Protein AF-A0A2R7T768-F1 (afdb_monomer_lite)

pLDDT: mean 85.27, std 10.45, range [43.19, 95.75]

Structure (mmCIF, N/CA/C/O backbone):
data_AF-A0A2R7T768-F1
#
_entry.id   AF-A0A2R7T768-F1
#
loop_
_atom_site.group_PDB
_atom_site.id
_atom_site.type_symbol
_atom_site.label_atom_id
_atom_site.label_alt_id
_atom_site.label_comp_id
_atom_site.label_asym_id
_atom_site.label_entity_id
_atom_site.label_seq_id
_atom_site.pdbx_PDB_ins_code
_atom_site.Cartn_x
_atom_site.Cartn_y
_atom_site.Cartn_z
_atom_site.occupancy
_atom_site.B_iso_or_equiv
_atom_site.auth_seq_id
_atom_site.auth_comp_id
_atom_site.auth_asym_id
_atom_site.auth_atom_id
_atom_site.pdbx_PDB_model_num
ATOM 1 N N . MET A 1 1 ? 9.167 -17.714 18.376 1.00 43.19 1 MET A N 1
ATOM 2 C CA . MET A 1 1 ? 8.816 -16.328 18.007 1.00 43.19 1 MET A CA 1
ATOM 3 C C . MET A 1 1 ? 7.782 -16.432 16.907 1.00 43.19 1 MET A C 1
ATOM 5 O O . MET A 1 1 ? 8.101 -17.035 15.896 1.00 43.19 1 MET A O 1
ATOM 9 N N . HIS A 1 2 ? 6.547 -15.983 17.130 1.00 48.22 2 HIS A N 1
ATOM 10 C CA . HIS A 1 2 ? 5.582 -15.875 16.032 1.00 48.22 2 HIS A CA 1
ATOM 11 C C . HIS A 1 2 ? 6.031 -14.698 15.160 1.00 48.22 2 HIS A C 1
ATOM 13 O O . HIS A 1 2 ? 6.219 -13.604 15.690 1.00 48.22 2 HIS A O 1
ATOM 19 N N . GLU A 1 3 ? 6.283 -14.926 13.873 1.00 55.84 3 GLU A N 1
ATOM 20 C CA . GLU A 1 3 ? 6.590 -13.849 12.929 1.00 55.84 3 GLU A CA 1
ATOM 21 C C . GLU A 1 3 ? 5.426 -12.850 12.887 1.00 55.84 3 GLU A C 1
ATOM 23 O O . GLU A 1 3 ? 4.266 -13.231 12.745 1.00 55.84 3 GLU A O 1
ATOM 28 N N . ASN A 1 4 ? 5.730 -11.555 13.014 1.00 68.69 4 ASN A N 1
ATOM 29 C CA . ASN A 1 4 ? 4.759 -10.462 12.870 1.00 68.69 4 ASN A CA 1
ATOM 30 C C . ASN A 1 4 ? 4.522 -10.123 11.388 1.00 68.69 4 ASN A C 1
ATOM 32 O O . ASN A 1 4 ? 4.414 -8.944 11.054 1.00 68.69 4 ASN A O 1
ATOM 36 N N . ILE A 1 5 ? 4.516 -11.130 10.514 1.00 73.75 5 ILE A N 1
ATOM 37 C CA . ILE A 1 5 ? 4.313 -10.971 9.075 1.00 73.75 5 ILE A CA 1
ATOM 38 C C . ILE A 1 5 ? 2.846 -11.265 8.784 1.00 73.75 5 ILE A C 1
ATOM 40 O O . ILE A 1 5 ? 2.359 -12.355 9.080 1.00 73.75 5 ILE A O 1
ATOM 44 N N . VAL A 1 6 ? 2.132 -10.284 8.238 1.00 80.44 6 VAL A N 1
ATOM 45 C CA . VAL A 1 6 ? 0.695 -10.393 7.956 1.00 80.44 6 VAL A CA 1
ATOM 46 C C . VAL A 1 6 ? 0.440 -10.079 6.481 1.00 80.44 6 VAL A C 1
ATOM 48 O O . VAL A 1 6 ? 0.955 -9.080 5.979 1.00 80.44 6 VAL A O 1
ATOM 51 N N . PRO A 1 7 ? -0.336 -10.896 5.749 1.00 79.81 7 PRO A N 1
ATOM 52 C CA . PRO A 1 7 ? -0.721 -10.551 4.387 1.00 79.81 7 PRO A CA 1
ATOM 53 C C . PRO A 1 7 ? -1.638 -9.320 4.386 1.00 79.81 7 PRO A C 1
ATOM 55 O O . PRO A 1 7 ? -2.588 -9.240 5.168 1.00 79.81 7 PRO A O 1
ATOM 58 N N . CYS A 1 8 ? -1.378 -8.379 3.480 1.00 84.25 8 CYS A N 1
ATOM 59 C CA . CYS A 1 8 ? -2.277 -7.262 3.204 1.00 84.25 8 CYS A CA 1
ATOM 60 C C . CYS A 1 8 ? -3.179 -7.574 2.009 1.00 84.25 8 CYS A C 1
ATOM 62 O O . CYS A 1 8 ? -2.793 -8.300 1.097 1.00 84.25 8 CYS A O 1
ATOM 64 N N . ALA A 1 9 ? -4.379 -6.995 2.015 1.00 89.12 9 ALA A N 1
ATOM 65 C CA . ALA A 1 9 ? -5.211 -6.908 0.823 1.00 89.12 9 ALA A CA 1
ATOM 66 C C . ALA A 1 9 ? -4.890 -5.597 0.096 1.00 89.12 9 ALA A C 1
ATOM 68 O O . ALA A 1 9 ? -4.844 -4.540 0.732 1.00 89.12 9 ALA A O 1
ATOM 69 N N . TYR A 1 10 ? -4.669 -5.673 -1.214 1.00 91.12 10 TYR A N 1
ATOM 70 C CA . TYR A 1 10 ? -4.378 -4.521 -2.060 1.00 91.12 10 TYR A CA 1
ATOM 71 C C . TYR A 1 10 ? -5.540 -4.276 -3.014 1.00 91.12 10 TYR A C 1
ATOM 73 O O . TYR A 1 10 ? -6.195 -5.209 -3.476 1.00 91.12 10 TYR A O 1
ATOM 81 N N . PHE A 1 11 ? -5.791 -3.002 -3.300 1.00 91.75 11 PHE A N 1
ATOM 82 C CA . PHE A 1 11 ? -6.842 -2.571 -4.210 1.00 91.75 11 PHE A CA 1
ATOM 83 C C . PHE A 1 11 ? -6.291 -1.475 -5.128 1.00 91.75 11 PHE A C 1
ATOM 85 O O . PHE A 1 11 ? -5.513 -0.634 -4.670 1.00 91.75 11 PHE A O 1
ATOM 92 N N . ASN A 1 12 ? -6.672 -1.466 -6.410 1.00 90.69 12 ASN A N 1
ATOM 93 C CA . ASN A 1 12 ? -6.325 -0.352 -7.306 1.00 90.69 12 ASN A CA 1
ATOM 94 C C . ASN A 1 12 ? -7.123 0.920 -6.988 1.00 90.69 12 ASN A C 1
ATOM 96 O O . ASN A 1 12 ? -7.994 0.955 -6.120 1.00 90.69 12 ASN A O 1
ATOM 100 N N . SER A 1 13 ? -6.863 1.972 -7.766 1.00 87.69 13 SER A N 1
ATOM 101 C CA . SER A 1 13 ? -7.617 3.229 -7.752 1.00 87.69 13 SER A CA 1
ATOM 102 C C . SER A 1 13 ? -9.115 3.081 -8.058 1.00 87.69 13 SER A C 1
ATOM 104 O O . S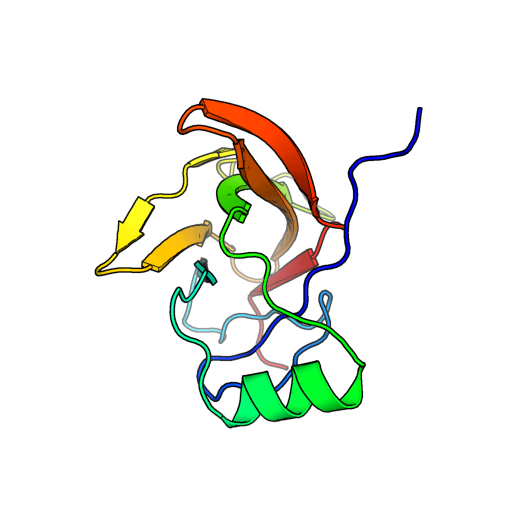ER A 1 13 ? -9.867 4.014 -7.797 1.00 87.69 13 SER A O 1
ATOM 106 N N . LEU A 1 14 ? -9.556 1.934 -8.586 1.00 90.00 14 LEU A N 1
ATOM 107 C CA . LEU A 1 14 ? -10.963 1.592 -8.819 1.00 90.00 14 LEU A CA 1
ATOM 108 C C . LEU A 1 14 ? -11.540 0.682 -7.718 1.00 90.00 14 LEU A C 1
ATOM 110 O O . LEU A 1 14 ? -12.646 0.171 -7.872 1.00 90.00 14 LEU A O 1
ATOM 114 N N . TYR A 1 15 ? -10.802 0.468 -6.623 1.00 91.06 15 TYR A N 1
ATOM 115 C CA . TYR A 1 15 ? -11.164 -0.400 -5.498 1.00 91.06 15 TYR A CA 1
ATOM 116 C C . TYR A 1 15 ? -11.374 -1.877 -5.857 1.00 91.06 15 TYR A C 1
ATOM 118 O O . TYR A 1 15 ? -12.008 -2.624 -5.114 1.00 91.06 15 TYR A O 1
ATOM 126 N N . GLN A 1 16 ? -10.811 -2.322 -6.978 1.00 91.12 16 GLN A N 1
ATOM 127 C CA . GLN A 1 16 ? -10.780 -3.732 -7.345 1.00 91.12 16 GLN A CA 1
ATOM 128 C C . GLN A 1 16 ? -9.586 -4.397 -6.672 1.00 91.12 16 GLN A C 1
ATOM 130 O O . GLN A 1 16 ? -8.499 -3.819 -6.634 1.00 91.12 16 GLN A O 1
ATOM 135 N N . TYR A 1 17 ? -9.800 -5.602 -6.151 1.00 90.75 17 TYR A N 1
ATOM 136 C CA . TYR A 1 17 ? -8.753 -6.403 -5.527 1.00 90.75 17 TYR A CA 1
ATOM 137 C C . TYR A 1 17 ? -7.610 -6.700 -6.511 1.00 90.75 17 TYR A C 1
ATOM 139 O O . TYR A 1 17 ? -7.861 -6.992 -7.681 1.00 90.75 17 TYR A O 1
ATOM 147 N N . ILE A 1 18 ? -6.371 -6.632 -6.021 1.00 91.00 18 ILE A N 1
ATOM 148 C CA . ILE A 1 18 ? -5.149 -6.985 -6.751 1.00 91.00 18 ILE A CA 1
ATOM 149 C C . ILE A 1 18 ? -4.281 -7.877 -5.861 1.00 91.00 18 ILE A C 1
ATOM 151 O O . ILE A 1 18 ? -4.138 -7.628 -4.661 1.00 91.00 18 ILE A O 1
ATOM 155 N N . GLU A 1 19 ? -3.686 -8.903 -6.464 1.00 89.19 19 GLU A N 1
ATOM 156 C CA . GLU A 1 19 ? -2.699 -9.766 -5.818 1.00 89.19 19 GLU A CA 1
ATOM 157 C C . GLU A 1 19 ? -1.404 -9.001 -5.501 1.00 89.19 19 GLU A C 1
ATOM 159 O O . GLU A 1 19 ? -0.994 -8.093 -6.221 1.00 89.19 19 GLU A O 1
ATOM 164 N N . ALA A 1 20 ? -0.713 -9.378 -4.426 1.00 87.50 20 ALA A N 1
ATOM 165 C CA . ALA A 1 20 ? 0.483 -8.658 -3.969 1.00 87.50 20 ALA A CA 1
ATOM 166 C C . ALA A 1 20 ? 1.628 -8.613 -5.008 1.00 87.50 20 ALA A C 1
ATOM 168 O O . ALA A 1 20 ? 2.434 -7.683 -4.979 1.00 87.50 20 ALA A O 1
ATOM 169 N N . ASP A 1 21 ? 1.674 -9.587 -5.922 1.00 85.31 21 ASP A N 1
ATOM 170 C CA . ASP A 1 21 ? 2.695 -9.711 -6.972 1.00 85.31 21 ASP A CA 1
ATOM 171 C C . ASP A 1 21 ? 2.318 -8.996 -8.285 1.00 85.31 21 ASP A C 1
ATOM 173 O O . ASP A 1 21 ? 3.160 -8.851 -9.178 1.00 85.31 21 ASP A O 1
ATOM 177 N N . ASP A 1 22 ? 1.070 -8.522 -8.387 1.00 87.81 22 ASP A N 1
ATOM 178 C CA . ASP A 1 22 ? 0.501 -7.873 -9.576 1.00 87.81 22 ASP A CA 1
ATOM 179 C C . ASP A 1 22 ? 0.444 -6.338 -9.441 1.00 87.81 22 ASP A C 1
ATOM 181 O O . ASP A 1 22 ? -0.172 -5.638 -10.249 1.00 87.81 22 ASP A O 1
ATOM 185 N N . ILE A 1 23 ? 1.102 -5.777 -8.422 1.00 89.06 23 ILE A N 1
ATOM 186 C CA . ILE A 1 23 ? 1.136 -4.332 -8.190 1.00 89.06 23 ILE A CA 1
ATOM 187 C C . ILE A 1 23 ? 2.124 -3.679 -9.169 1.00 89.06 23 ILE A C 1
ATOM 189 O O . ILE A 1 23 ? 3.343 -3.705 -8.986 1.00 89.06 23 ILE A O 1
ATOM 193 N N . ALA A 1 24 ? 1.599 -3.040 -10.211 1.00 83.12 24 ALA A N 1
ATOM 194 C CA . ALA A 1 24 ? 2.398 -2.408 -11.259 1.00 83.12 24 ALA A CA 1
ATOM 195 C C . ALA A 1 24 ? 2.036 -0.932 -11.473 1.00 83.12 24 ALA A C 1
ATOM 197 O O . ALA A 1 24 ? 0.889 -0.518 -11.289 1.00 83.12 24 ALA A O 1
ATOM 198 N N . THR A 1 25 ? 3.026 -0.133 -11.877 1.00 73.88 25 THR A N 1
ATOM 199 C CA . THR A 1 25 ? 2.786 1.190 -12.473 1.00 73.88 25 THR A CA 1
ATOM 200 C C . THR A 1 25 ? 2.464 1.055 -13.955 1.00 73.88 25 THR A C 1
ATOM 202 O O . THR A 1 25 ? 2.872 0.089 -14.595 1.00 73.88 25 THR A O 1
ATOM 205 N N . ASP A 1 26 ? 1.832 2.073 -14.543 1.00 67.88 26 ASP A N 1
ATOM 206 C CA . ASP A 1 26 ? 1.918 2.245 -15.994 1.00 67.88 26 ASP A CA 1
ATOM 207 C C . ASP A 1 26 ? 3.358 2.601 -16.428 1.00 67.88 26 ASP A C 1
ATOM 209 O O . ASP A 1 26 ? 4.194 2.995 -15.608 1.00 67.88 26 ASP A O 1
ATOM 213 N N . VAL A 1 27 ? 3.642 2.468 -17.728 1.00 64.50 27 VAL A N 1
ATOM 214 C CA . VAL A 1 27 ? 4.968 2.735 -18.329 1.00 64.50 27 VAL A CA 1
ATOM 215 C C . VAL A 1 27 ? 5.417 4.198 -18.235 1.00 64.50 27 VAL A C 1
ATOM 217 O O . VAL A 1 27 ? 6.583 4.498 -18.481 1.00 64.50 27 VAL A O 1
ATOM 220 N N . ASN A 1 28 ? 4.502 5.117 -17.917 1.00 71.00 28 ASN A N 1
ATOM 221 C CA . ASN A 1 28 ? 4.767 6.553 -17.833 1.00 71.00 28 ASN A CA 1
ATOM 222 C C . ASN A 1 28 ? 4.952 7.031 -16.385 1.00 71.00 28 ASN A C 1
ATOM 224 O O . ASN A 1 28 ? 5.364 8.170 -16.161 1.00 71.00 28 ASN A O 1
ATOM 228 N N . SER A 1 29 ? 4.669 6.178 -15.403 1.00 78.88 29 SER A N 1
ATOM 229 C CA . SER A 1 29 ? 4.893 6.438 -13.991 1.00 78.88 29 SER A CA 1
ATOM 230 C C . SER A 1 29 ? 6.220 5.835 -13.535 1.00 78.88 29 SER A C 1
ATOM 232 O O . SER A 1 29 ? 6.682 4.804 -14.014 1.00 78.88 29 SER A O 1
ATOM 234 N N . ASN A 1 30 ? 6.866 6.509 -12.587 1.00 85.56 30 ASN A N 1
ATOM 235 C CA . ASN A 1 30 ? 8.147 6.117 -12.004 1.00 85.56 30 ASN A CA 1
ATOM 236 C C . ASN A 1 30 ? 8.031 5.788 -10.508 1.00 85.56 30 ASN A C 1
ATOM 238 O O . ASN A 1 30 ? 9.041 5.755 -9.800 1.00 85.56 30 ASN A O 1
ATOM 242 N N . SER A 1 31 ? 6.811 5.605 -9.994 1.00 89.88 31 SER A N 1
ATOM 243 C CA . SER A 1 31 ? 6.576 5.298 -8.584 1.00 89.88 31 SER A CA 1
ATOM 244 C C . SER A 1 31 ? 5.222 4.640 -8.330 1.00 89.88 31 SER A C 1
ATOM 246 O O . SER A 1 31 ? 4.267 4.842 -9.079 1.00 89.88 31 SER A O 1
ATOM 248 N N . ILE A 1 32 ? 5.139 3.881 -7.236 1.00 91.56 32 ILE A N 1
ATOM 249 C CA . ILE A 1 32 ? 3.884 3.364 -6.679 1.00 91.56 32 ILE A CA 1
ATOM 250 C C . ILE A 1 32 ? 3.615 4.059 -5.356 1.00 91.56 32 ILE A C 1
ATOM 252 O O . ILE A 1 32 ? 4.494 4.118 -4.497 1.00 91.56 32 ILE A O 1
ATOM 256 N N . THR A 1 33 ? 2.388 4.547 -5.183 1.00 92.62 33 THR A N 1
ATOM 257 C CA . THR A 1 33 ? 1.924 5.107 -3.913 1.00 92.62 33 THR A CA 1
ATOM 258 C C . THR A 1 33 ? 0.960 4.141 -3.246 1.00 92.62 33 THR A C 1
ATOM 260 O O . THR A 1 33 ? -0.132 3.893 -3.748 1.00 92.62 33 THR A O 1
ATOM 263 N N . PHE A 1 34 ? 1.355 3.629 -2.086 1.00 93.38 34 PHE A N 1
ATOM 264 C CA . PHE A 1 34 ? 0.471 2.895 -1.192 1.00 93.38 34 PHE A CA 1
ATOM 265 C C . PHE A 1 34 ? -0.290 3.891 -0.329 1.00 93.38 34 PHE A C 1
ATOM 267 O O . PHE A 1 34 ? 0.325 4.752 0.301 1.00 93.38 34 PHE A O 1
ATOM 274 N N . VAL A 1 35 ? -1.615 3.767 -0.286 1.00 92.75 35 VAL A N 1
ATOM 275 C CA . VAL A 1 35 ? -2.495 4.629 0.509 1.00 92.75 35 VAL A CA 1
ATOM 276 C C . VAL A 1 35 ? -3.278 3.765 1.488 1.00 92.75 35 VAL A C 1
ATOM 278 O O . VAL A 1 35 ? -4.023 2.877 1.083 1.00 92.75 35 VAL A O 1
ATOM 281 N N . GLN A 1 36 ? -3.133 4.040 2.781 1.00 91.62 36 GLN A N 1
ATOM 282 C CA . GLN A 1 36 ? -4.036 3.523 3.798 1.00 91.62 36 GLN A CA 1
ATOM 283 C C . GLN A 1 36 ? -5.241 4.460 3.898 1.00 91.62 36 GLN A C 1
ATOM 285 O O . GLN A 1 36 ? -5.133 5.552 4.460 1.00 91.62 36 GLN A O 1
ATOM 290 N N . SER A 1 37 ? -6.386 4.029 3.366 1.00 83.88 37 SER A N 1
ATOM 291 C CA . SER A 1 37 ? -7.623 4.801 3.478 1.00 83.88 37 SER A CA 1
ATOM 292 C C . SER A 1 37 ? -8.247 4.635 4.872 1.00 83.88 37 SER A C 1
ATOM 294 O O . SER A 1 37 ? -8.463 3.497 5.297 1.00 83.88 37 SER A O 1
ATOM 296 N N . PRO A 1 38 ? -8.571 5.729 5.586 1.00 79.81 38 PRO A N 1
ATOM 297 C CA . PRO A 1 38 ? -9.306 5.657 6.851 1.00 79.81 38 PRO A CA 1
ATOM 298 C C . PRO A 1 38 ? -10.773 5.259 6.642 1.00 79.81 38 PRO A C 1
ATOM 300 O O . PRO A 1 38 ? -11.402 4.728 7.551 1.00 79.81 38 PRO A O 1
ATOM 303 N N . VAL A 1 39 ? -11.310 5.502 5.442 1.00 84.31 39 VAL A N 1
ATOM 304 C CA . VAL A 1 39 ? -12.685 5.186 5.051 1.00 84.31 39 VAL A CA 1
ATOM 305 C C . VAL A 1 39 ? -12.636 4.204 3.889 1.00 84.31 39 VAL A C 1
ATOM 307 O O . VAL A 1 39 ? -12.044 4.493 2.846 1.00 84.31 39 VAL A O 1
ATOM 310 N N . LEU A 1 40 ? -13.236 3.033 4.068 1.00 87.69 40 LEU A N 1
ATOM 311 C CA . LEU A 1 40 ? -13.319 2.018 3.022 1.00 87.69 40 LEU A CA 1
ATOM 312 C C . LEU A 1 40 ? -14.641 2.180 2.260 1.00 87.69 40 LEU A C 1
ATOM 314 O O . LEU A 1 40 ? -15.683 2.285 2.908 1.00 87.69 40 LEU A O 1
ATOM 318 N N . PRO A 1 41 ? -14.625 2.206 0.917 1.00 90.94 41 PRO A N 1
ATOM 319 C CA . PRO A 1 41 ? -15.852 2.258 0.127 1.00 90.94 41 PRO A CA 1
ATOM 320 C C . PRO A 1 41 ? -16.606 0.927 0.179 1.00 90.94 41 PRO A C 1
ATOM 322 O O . PRO A 1 41 ? -16.012 -0.116 0.465 1.00 90.94 41 PRO A O 1
ATOM 325 N N . ASP A 1 42 ? -17.889 0.959 -0.186 1.00 91.94 42 ASP A N 1
ATOM 326 C CA . ASP A 1 42 ? -18.799 -0.194 -0.133 1.00 91.94 42 ASP A CA 1
ATOM 327 C C . ASP A 1 42 ? -18.223 -1.438 -0.822 1.00 91.94 42 ASP A C 1
ATOM 329 O O . ASP A 1 42 ? -18.255 -2.521 -0.252 1.00 91.94 42 ASP A O 1
ATOM 333 N N . LEU A 1 43 ? -17.574 -1.283 -1.983 1.00 91.62 43 LEU A N 1
ATOM 334 C CA . LEU A 1 43 ? -16.960 -2.405 -2.704 1.00 91.62 43 LEU A CA 1
ATOM 335 C C . LEU A 1 43 ? -15.883 -3.136 -1.879 1.00 91.62 43 LEU A C 1
ATOM 337 O O . LEU A 1 43 ? -15.770 -4.360 -1.937 1.00 91.62 43 LEU A O 1
ATOM 341 N N . VAL A 1 44 ? -15.091 -2.394 -1.099 1.00 92.25 44 VAL A N 1
ATOM 342 C CA . VAL A 1 44 ? -14.066 -2.978 -0.221 1.00 92.25 44 VAL A CA 1
ATOM 343 C C . VAL A 1 44 ? -14.713 -3.592 1.019 1.00 92.25 44 VAL A C 1
ATOM 345 O O . VAL A 1 44 ? -14.272 -4.647 1.470 1.00 92.25 44 VAL A O 1
ATOM 348 N N . GLN A 1 45 ? -15.770 -2.970 1.550 1.00 92.06 45 GLN A N 1
ATOM 349 C CA . GLN A 1 45 ? -16.531 -3.518 2.676 1.00 92.06 45 GLN A CA 1
ATOM 350 C C . GLN A 1 45 ? -17.208 -4.845 2.308 1.00 92.06 45 GLN A C 1
ATOM 352 O O . GLN A 1 45 ? -17.093 -5.820 3.047 1.00 92.06 45 GLN A O 1
ATOM 357 N N . ASP A 1 46 ? -17.834 -4.925 1.135 1.00 92.12 46 ASP A N 1
ATOM 358 C CA . ASP A 1 46 ? -18.445 -6.150 0.614 1.00 92.12 46 ASP A CA 1
ATOM 359 C C . ASP A 1 46 ? -17.410 -7.267 0.447 1.00 92.12 46 ASP A C 1
ATOM 361 O O . ASP A 1 46 ? -17.653 -8.416 0.833 1.00 92.12 46 ASP A O 1
ATOM 365 N N . TRP A 1 47 ? -16.220 -6.926 -0.060 1.00 92.50 47 TRP A N 1
ATOM 366 C CA . TRP A 1 47 ? -15.105 -7.864 -0.133 1.00 92.50 47 TRP A CA 1
ATOM 367 C C . TRP A 1 47 ? -14.710 -8.358 1.264 1.00 92.50 47 TRP A C 1
ATOM 369 O O . TRP A 1 47 ? -14.686 -9.565 1.491 1.00 92.50 47 TRP A O 1
ATOM 379 N N . LEU A 1 48 ? -14.478 -7.464 2.231 1.00 91.00 48 LEU A N 1
ATOM 380 C CA . LEU A 1 48 ? -14.126 -7.836 3.609 1.00 91.00 48 LEU A CA 1
ATOM 381 C C . LEU A 1 48 ? -15.164 -8.776 4.241 1.00 91.00 48 LEU A C 1
ATOM 383 O O . LEU A 1 48 ? -14.794 -9.820 4.788 1.00 91.00 48 LEU A O 1
ATOM 387 N N . ASN A 1 49 ? -16.450 -8.463 4.073 1.00 92.38 49 ASN A N 1
ATOM 388 C CA . ASN A 1 49 ? -17.565 -9.277 4.550 1.00 92.38 49 ASN A CA 1
ATOM 389 C C . ASN A 1 49 ? -17.563 -10.682 3.929 1.00 92.38 49 ASN A C 1
ATOM 391 O O . ASN A 1 49 ? -17.752 -11.669 4.640 1.00 92.38 49 ASN A O 1
ATOM 395 N N . SER A 1 50 ? -17.286 -10.800 2.624 1.00 93.69 50 SER A N 1
ATOM 396 C CA . SER A 1 50 ? -17.237 -12.097 1.929 1.00 93.69 50 SER A CA 1
ATOM 397 C C . SER A 1 50 ? -16.141 -13.039 2.453 1.00 93.69 50 SER A C 1
ATOM 399 O O . SER A 1 50 ? -16.290 -14.259 2.380 1.00 93.69 50 SER A O 1
ATOM 401 N N . TYR A 1 51 ? -15.076 -12.485 3.044 1.00 89.12 51 TYR A N 1
ATOM 402 C CA . TYR A 1 51 ? -13.987 -13.237 3.677 1.00 89.12 51 TYR A CA 1
ATOM 403 C C . TYR A 1 51 ? -14.081 -13.277 5.212 1.00 89.12 51 TYR A C 1
ATOM 405 O O . TYR A 1 51 ? -13.152 -13.775 5.852 1.00 89.12 51 TYR A O 1
ATOM 413 N N . ASN A 1 52 ? -15.173 -12.772 5.805 1.00 90.94 52 ASN A N 1
ATOM 414 C CA . ASN A 1 52 ? -15.361 -12.646 7.255 1.00 90.94 52 ASN A CA 1
ATOM 415 C C . ASN A 1 52 ? -14.179 -11.925 7.940 1.00 90.94 52 ASN A C 1
ATOM 417 O O . ASN A 1 52 ? -13.601 -12.416 8.914 1.00 90.94 52 ASN A O 1
ATOM 421 N N . ARG A 1 53 ? -13.769 -10.788 7.364 1.00 87.62 53 ARG A N 1
ATOM 422 C CA . ARG A 1 53 ? -12.681 -9.924 7.846 1.00 87.62 53 ARG A CA 1
ATOM 423 C C . ARG A 1 53 ? -13.220 -8.541 8.194 1.00 87.62 53 ARG A C 1
ATOM 425 O O . ARG A 1 53 ? -14.191 -8.090 7.604 1.00 87.62 53 ARG A O 1
ATOM 432 N N . GLU A 1 54 ? -12.531 -7.848 9.094 1.00 87.06 54 GLU A N 1
ATOM 433 C CA . GLU A 1 54 ? -12.846 -6.474 9.495 1.00 87.06 54 GLU A CA 1
ATOM 434 C C . GLU A 1 54 ? -11.582 -5.605 9.467 1.00 87.06 54 GLU A C 1
ATOM 436 O O . GLU A 1 54 ? -10.457 -6.103 9.587 1.00 87.06 54 GLU A O 1
ATOM 441 N N . GLN A 1 55 ? -11.762 -4.294 9.309 1.00 85.88 55 GLN A N 1
ATOM 442 C CA . GLN A 1 55 ? -10.674 -3.325 9.417 1.00 85.88 55 GLN A CA 1
ATOM 443 C C . GLN A 1 55 ? -10.282 -3.131 10.889 1.00 85.88 55 GLN A C 1
ATOM 445 O O . GLN A 1 55 ? -11.141 -2.868 11.725 1.00 85.88 55 GLN A O 1
ATOM 450 N N . ASP A 1 56 ? -8.983 -3.182 11.203 1.00 87.06 56 ASP A N 1
ATOM 451 C CA . ASP A 1 56 ? -8.466 -2.788 12.521 1.00 87.06 56 ASP A CA 1
ATOM 452 C C . ASP A 1 56 ? -8.076 -1.293 12.503 1.00 87.06 56 ASP A C 1
ATOM 454 O O . ASP A 1 56 ? -7.038 -0.943 11.931 1.00 87.06 56 ASP A O 1
ATOM 458 N N . PRO A 1 57 ? -8.864 -0.389 13.123 1.00 85.75 57 PRO A N 1
ATOM 459 C CA . PRO A 1 57 ? -8.597 1.051 13.099 1.00 85.75 57 PRO A CA 1
ATOM 460 C C . PRO A 1 57 ? -7.407 1.457 13.980 1.00 85.75 57 PRO A C 1
ATOM 462 O O . PRO A 1 57 ? -6.947 2.594 13.911 1.00 85.75 57 PRO A O 1
ATOM 465 N N . THR A 1 58 ? -6.897 0.550 14.819 1.00 88.75 58 THR A N 1
ATOM 466 C CA . THR A 1 58 ? -5.731 0.815 15.675 1.00 88.75 58 THR A CA 1
ATOM 467 C C . THR A 1 58 ? -4.406 0.658 14.932 1.00 88.75 58 THR A C 1
ATOM 469 O O . THR A 1 58 ? -3.350 1.019 15.456 1.00 88.75 58 THR A O 1
ATOM 472 N N . VAL A 1 59 ? -4.447 0.121 13.710 1.00 89.75 59 VAL A N 1
ATOM 473 C CA . VAL A 1 59 ? -3.281 -0.152 12.873 1.00 89.75 59 VAL A CA 1
ATOM 474 C C . VAL A 1 59 ? -3.109 0.977 11.862 1.00 89.75 59 VAL A C 1
ATOM 476 O O . VAL A 1 59 ? -4.029 1.322 11.129 1.00 89.75 59 VAL A O 1
ATOM 479 N N . THR A 1 60 ? -1.913 1.557 11.796 1.00 91.81 60 THR A N 1
ATOM 480 C CA . THR A 1 60 ? -1.594 2.688 10.911 1.00 91.81 60 THR A CA 1
ATOM 481 C C . THR A 1 60 ? -0.317 2.432 10.125 1.00 91.81 60 THR A C 1
ATOM 483 O O . THR A 1 60 ? 0.659 1.923 10.674 1.00 91.81 60 THR A O 1
ATOM 486 N N . LEU A 1 61 ? -0.304 2.776 8.837 1.00 93.56 61 LEU A N 1
ATOM 487 C CA . LEU A 1 61 ? 0.873 2.675 7.980 1.00 93.56 61 LEU A CA 1
ATOM 488 C C . LEU A 1 61 ? 1.963 3.579 8.550 1.00 93.56 61 LEU A C 1
ATOM 490 O O . LEU A 1 61 ? 1.743 4.772 8.722 1.00 93.56 61 LEU A O 1
ATOM 494 N N . PHE A 1 62 ? 3.122 3.012 8.863 1.00 94.12 62 PHE A N 1
ATOM 495 C CA . PHE A 1 62 ? 4.195 3.699 9.576 1.00 94.12 62 PHE A CA 1
ATOM 496 C C . PHE A 1 62 ? 5.395 3.961 8.668 1.00 94.12 62 PHE A C 1
ATOM 498 O O . PHE A 1 62 ? 5.837 5.104 8.542 1.00 94.12 62 PHE A O 1
ATOM 505 N N . ALA A 1 63 ? 5.886 2.927 7.992 1.00 95.56 63 ALA A N 1
ATOM 506 C CA . ALA A 1 63 ? 7.046 3.014 7.117 1.00 95.56 63 ALA A CA 1
ATOM 507 C C . ALA A 1 63 ? 7.003 1.918 6.047 1.00 95.56 63 ALA A C 1
ATOM 509 O O . ALA A 1 63 ? 6.132 1.051 6.059 1.00 95.56 63 ALA A O 1
ATOM 510 N N . ALA A 1 64 ? 7.956 1.946 5.125 1.00 95.69 64 ALA A N 1
ATOM 511 C CA . ALA A 1 64 ? 8.215 0.855 4.207 1.00 95.69 64 ALA A CA 1
ATOM 512 C C . ALA A 1 64 ? 9.711 0.688 3.985 1.00 95.69 64 ALA A C 1
ATOM 514 O O . ALA A 1 64 ? 10.475 1.658 3.989 1.00 95.69 64 ALA A O 1
ATOM 515 N N . VAL A 1 65 ? 10.112 -0.551 3.730 1.00 94.06 65 VAL A N 1
ATOM 516 C CA . VAL A 1 65 ? 11.446 -0.877 3.237 1.00 94.06 65 VAL A CA 1
ATOM 517 C C . VAL A 1 65 ? 11.313 -1.456 1.841 1.00 94.06 65 VAL A C 1
ATOM 519 O O . VAL A 1 65 ? 10.431 -2.267 1.608 1.00 94.06 65 VAL A O 1
ATOM 522 N N . ALA A 1 66 ? 12.172 -1.069 0.901 1.00 93.44 66 ALA A N 1
ATOM 523 C CA . ALA A 1 66 ? 12.129 -1.617 -0.450 1.00 93.44 66 ALA A CA 1
ATOM 524 C C . ALA A 1 66 ? 13.515 -1.969 -0.988 1.00 93.44 66 ALA A C 1
ATOM 526 O O . ALA A 1 66 ? 14.470 -1.193 -0.884 1.00 93.44 66 ALA A O 1
ATOM 527 N N . LYS A 1 67 ? 13.613 -3.114 -1.663 1.00 91.44 67 LYS A N 1
ATOM 528 C CA . LYS A 1 67 ? 14.847 -3.624 -2.265 1.00 91.44 67 LYS A CA 1
ATOM 529 C C . LYS A 1 67 ? 14.628 -3.941 -3.737 1.00 91.44 67 LYS A C 1
ATOM 531 O O . LYS A 1 67 ? 13.668 -4.609 -4.091 1.00 91.44 67 LYS A O 1
ATOM 536 N N . THR A 1 68 ? 15.546 -3.499 -4.589 1.00 89.81 68 THR A N 1
ATOM 537 C CA . THR A 1 68 ? 15.565 -3.898 -6.001 1.00 89.81 68 THR A CA 1
ATOM 538 C C . THR A 1 68 ? 15.897 -5.380 -6.133 1.00 89.81 68 THR A C 1
ATOM 540 O O . THR A 1 68 ? 16.866 -5.860 -5.540 1.00 89.81 68 THR A O 1
ATOM 543 N N . LEU A 1 69 ? 15.095 -6.097 -6.912 1.00 87.69 69 LEU A N 1
ATOM 544 C CA . LEU A 1 69 ? 15.247 -7.521 -7.180 1.00 87.69 69 LEU A CA 1
ATOM 545 C C . LEU A 1 69 ? 15.934 -7.717 -8.536 1.00 87.69 69 LEU A C 1
ATOM 547 O O . LEU A 1 69 ? 15.648 -7.001 -9.492 1.00 87.69 69 LEU A O 1
ATOM 551 N N . GLY A 1 70 ? 16.848 -8.685 -8.627 1.00 75.75 70 GLY A N 1
ATOM 552 C CA . GLY A 1 70 ? 17.499 -9.056 -9.892 1.00 75.75 70 GLY A CA 1
ATOM 553 C C . GLY A 1 70 ? 18.545 -8.073 -10.439 1.00 75.75 70 GLY A C 1
ATOM 554 O O . GLY A 1 70 ? 19.061 -8.306 -11.525 1.00 75.75 70 GLY A O 1
ATOM 555 N N . GLY A 1 71 ? 18.903 -7.010 -9.709 1.00 69.44 71 GLY A N 1
ATOM 556 C CA . GLY A 1 71 ? 19.922 -6.048 -10.137 1.00 69.44 71 GLY A CA 1
ATOM 557 C C . GLY A 1 71 ? 20.416 -5.138 -9.010 1.00 69.44 71 GLY A C 1
ATOM 558 O O . GLY A 1 71 ? 19.822 -5.069 -7.933 1.00 69.44 71 GLY A O 1
ATOM 559 N N . GLY A 1 72 ? 21.524 -4.434 -9.252 1.00 63.06 72 GLY A N 1
ATOM 560 C CA . GLY A 1 72 ? 22.042 -3.409 -8.348 1.00 63.06 72 GLY A CA 1
ATOM 561 C C . GLY A 1 72 ? 21.457 -2.046 -8.699 1.00 63.06 72 GLY A C 1
ATOM 562 O O . GLY A 1 72 ? 21.761 -1.512 -9.758 1.00 63.06 72 GLY A O 1
ATOM 563 N N . ALA A 1 73 ? 20.645 -1.464 -7.818 1.00 61.62 73 ALA A N 1
ATOM 564 C CA . ALA A 1 73 ? 20.205 -0.079 -7.968 1.00 61.62 73 ALA A CA 1
ATOM 565 C C . ALA A 1 73 ? 20.437 0.703 -6.673 1.00 61.62 73 ALA A C 1
ATOM 567 O O . ALA A 1 73 ? 20.126 0.228 -5.578 1.00 61.62 73 ALA A O 1
ATOM 568 N N . GLY A 1 74 ? 20.954 1.926 -6.810 1.00 74.94 74 GLY A N 1
ATOM 569 C CA . GLY A 1 74 ? 21.152 2.892 -5.724 1.00 74.94 74 GLY A CA 1
ATOM 570 C C . GLY A 1 74 ? 19.864 3.589 -5.274 1.00 74.94 74 GLY A C 1
ATOM 571 O O . GLY A 1 74 ? 19.916 4.736 -4.844 1.00 74.94 74 GLY A O 1
ATOM 572 N N . MET A 1 75 ? 18.704 2.938 -5.414 1.00 84.19 75 MET A N 1
ATOM 573 C CA . MET A 1 75 ? 17.425 3.527 -5.014 1.00 84.19 75 MET A CA 1
ATOM 574 C C . MET A 1 75 ? 17.298 3.593 -3.481 1.00 84.19 75 MET A C 1
ATOM 576 O O . MET A 1 75 ? 17.788 2.686 -2.794 1.00 84.19 75 MET A O 1
ATOM 580 N N . PRO A 1 76 ? 16.601 4.612 -2.935 1.00 87.00 76 PRO A N 1
ATOM 581 C CA . PRO A 1 76 ? 16.305 4.693 -1.508 1.00 87.00 76 PRO A CA 1
ATOM 582 C C . PRO A 1 76 ? 15.610 3.425 -1.020 1.00 87.00 76 PRO A C 1
ATOM 584 O O . PRO A 1 76 ? 14.780 2.857 -1.733 1.00 87.00 76 PRO A O 1
ATOM 587 N N . ARG A 1 77 ? 15.960 2.966 0.182 1.00 91.19 77 ARG A N 1
ATOM 588 C CA . ARG A 1 77 ? 15.458 1.697 0.732 1.00 91.19 77 ARG A CA 1
ATOM 589 C C . ARG A 1 77 ? 14.480 1.866 1.875 1.00 91.19 77 ARG A C 1
ATOM 591 O O . ARG A 1 77 ? 13.790 0.904 2.156 1.00 91.19 77 ARG A O 1
ATOM 598 N N . LEU A 1 78 ? 14.440 3.024 2.522 1.00 94.19 78 LEU A N 1
ATOM 599 C CA . LEU A 1 78 ? 13.574 3.302 3.661 1.00 94.19 78 LEU A CA 1
ATOM 600 C C . LEU A 1 78 ? 12.691 4.498 3.322 1.00 94.19 78 LEU A C 1
ATOM 602 O O . LEU A 1 78 ? 13.191 5.507 2.824 1.00 94.19 78 LEU A O 1
ATOM 606 N N . PHE A 1 79 ? 11.402 4.359 3.600 1.00 95.75 79 PHE A N 1
ATOM 607 C CA . PHE A 1 79 ? 10.388 5.368 3.343 1.00 95.75 79 PHE A CA 1
ATOM 608 C C . PHE A 1 79 ? 9.538 5.527 4.594 1.00 95.75 79 PHE A C 1
ATOM 610 O O . PHE A 1 79 ? 8.970 4.554 5.087 1.00 95.75 79 PHE A O 1
ATOM 617 N N . GLU A 1 80 ? 9.448 6.744 5.111 1.00 95.25 80 GLU A N 1
ATOM 618 C CA . GLU A 1 80 ? 8.509 7.069 6.179 1.00 95.25 80 GLU A CA 1
ATOM 619 C C . GLU A 1 80 ? 7.145 7.392 5.570 1.00 95.25 80 GLU A C 1
ATOM 621 O O . GLU A 1 80 ? 7.054 7.977 4.488 1.00 95.25 80 GLU A O 1
ATOM 626 N N . SER A 1 81 ? 6.075 6.992 6.253 1.00 94.50 81 SER A N 1
ATOM 627 C CA . SER A 1 81 ? 4.728 7.373 5.832 1.00 94.50 81 SER A CA 1
ATOM 628 C C . SER A 1 81 ? 4.465 8.852 6.092 1.00 94.50 81 SER A C 1
ATOM 630 O O . SER A 1 81 ? 4.761 9.379 7.167 1.00 94.50 81 SER A O 1
ATOM 632 N N . VAL A 1 82 ? 3.841 9.504 5.119 1.00 93.81 82 VAL A N 1
ATOM 633 C CA . VAL A 1 82 ? 3.363 10.885 5.221 1.00 93.81 82 VAL A CA 1
ATOM 634 C C . VAL A 1 82 ? 1.840 10.908 5.315 1.00 93.81 82 VAL A C 1
ATOM 636 O O . VAL A 1 82 ? 1.169 9.938 4.963 1.00 93.81 82 VAL A O 1
ATOM 639 N N . VAL A 1 83 ? 1.290 12.011 5.817 1.00 89.81 83 VAL A N 1
ATOM 640 C CA . VAL A 1 83 ? -0.158 12.244 5.860 1.00 89.81 83 VAL A CA 1
ATOM 641 C C . VAL A 1 83 ? -0.555 13.067 4.636 1.00 89.81 83 VAL A C 1
ATOM 643 O O . VAL A 1 83 ? 0.003 14.140 4.410 1.00 89.81 83 VAL A O 1
ATOM 646 N N . ALA A 1 84 ? -1.510 12.569 3.854 1.00 83.25 84 ALA A N 1
ATOM 647 C CA . ALA A 1 84 ? -2.091 13.246 2.700 1.00 83.25 84 ALA A CA 1
ATOM 648 C C . ALA A 1 84 ? -3.619 13.288 2.860 1.00 83.25 84 ALA A C 1
ATOM 650 O O . ALA A 1 84 ? -4.304 12.281 2.675 1.00 83.25 84 ALA A O 1
ATOM 651 N N . GLY A 1 85 ? -4.151 14.454 3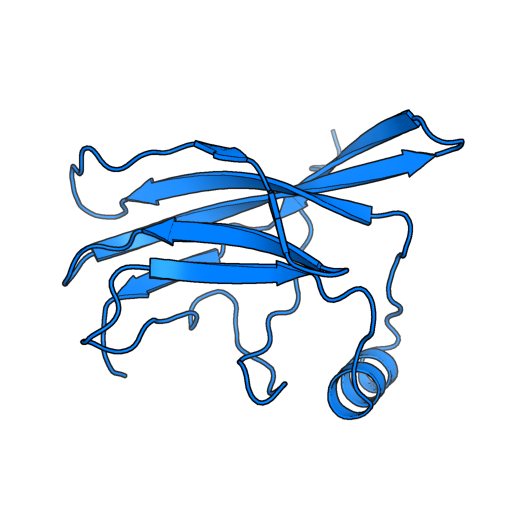.241 1.00 84.00 85 GLY A N 1
ATOM 652 C CA . GLY A 1 85 ? -5.534 14.560 3.715 1.00 84.00 85 GLY A CA 1
ATOM 653 C C . GLY A 1 85 ? -5.713 13.766 5.011 1.00 84.00 85 GLY A C 1
ATOM 654 O O . GLY A 1 85 ? -4.901 13.902 5.921 1.00 84.00 85 GLY A O 1
ATOM 655 N N . ASP A 1 86 ? -6.722 12.897 5.059 1.00 82.00 86 ASP A N 1
ATOM 656 C CA . ASP A 1 86 ? -6.979 12.015 6.207 1.00 82.00 86 ASP A CA 1
ATOM 657 C C . ASP A 1 86 ? -6.302 10.634 6.078 1.00 82.00 86 ASP A C 1
ATOM 659 O O . ASP A 1 86 ? -6.461 9.770 6.940 1.00 82.00 86 ASP A O 1
ATOM 663 N N . ALA A 1 87 ? -5.539 10.399 5.004 1.00 87.94 87 ALA A N 1
ATOM 664 C CA . ALA A 1 87 ? -4.900 9.118 4.718 1.00 87.94 87 ALA A CA 1
ATOM 665 C C . ALA A 1 87 ? -3.390 9.148 4.984 1.00 87.94 87 ALA A C 1
ATOM 667 O O . ALA A 1 87 ? -2.723 10.170 4.806 1.00 87.94 87 ALA A O 1
ATOM 668 N N . ARG A 1 88 ? -2.825 7.995 5.360 1.00 92.69 88 ARG A N 1
ATOM 669 C CA . ARG A 1 88 ? -1.367 7.800 5.396 1.00 92.69 88 ARG A CA 1
ATOM 670 C C . ARG A 1 88 ? -0.907 7.159 4.100 1.00 92.69 88 ARG A C 1
ATOM 672 O O . ARG A 1 88 ? -1.522 6.197 3.639 1.00 92.69 88 ARG A O 1
ATOM 679 N N . CYS A 1 89 ? 0.184 7.650 3.529 1.00 94.62 89 CYS A N 1
ATOM 680 C CA . CYS A 1 89 ? 0.706 7.122 2.279 1.00 94.62 89 CYS A CA 1
ATOM 681 C C . CYS A 1 89 ? 2.228 6.999 2.257 1.00 94.62 89 CYS A C 1
ATOM 683 O O . CYS A 1 89 ? 2.948 7.655 3.012 1.00 94.62 89 CYS A O 1
ATOM 685 N N . ILE A 1 90 ? 2.704 6.115 1.383 1.00 95.38 90 ILE A N 1
ATOM 686 C CA . ILE A 1 90 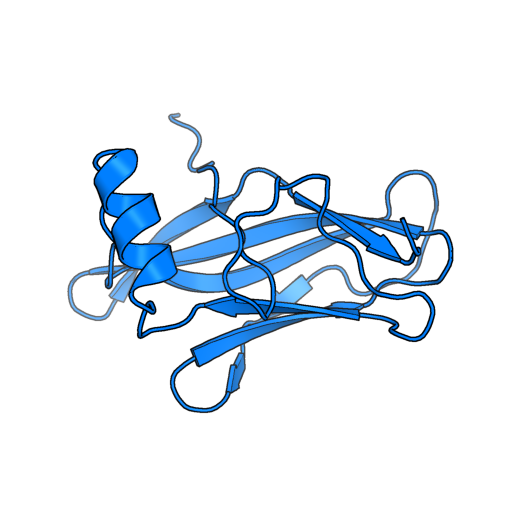? 4.117 5.897 1.084 1.00 95.38 90 ILE A CA 1
ATOM 687 C C . ILE A 1 90 ? 4.275 5.811 -0.424 1.00 95.38 90 ILE A C 1
ATOM 689 O O . ILE A 1 90 ? 3.618 4.991 -1.063 1.00 95.38 90 ILE A O 1
ATOM 693 N N . THR A 1 91 ? 5.197 6.594 -0.974 1.00 94.38 91 THR A N 1
ATOM 694 C CA . THR A 1 91 ? 5.548 6.548 -2.395 1.00 94.38 91 THR A CA 1
ATOM 695 C C . THR A 1 91 ? 6.912 5.896 -2.575 1.00 94.38 91 THR A C 1
ATOM 697 O O . THR A 1 91 ? 7.929 6.404 -2.101 1.00 94.38 91 THR A O 1
ATOM 700 N N . VAL A 1 92 ? 6.937 4.765 -3.277 1.00 93.44 92 VAL A N 1
ATOM 701 C CA . VAL A 1 92 ? 8.149 4.003 -3.579 1.00 93.44 92 VAL A CA 1
ATOM 702 C C . VAL A 1 92 ? 8.514 4.220 -5.049 1.00 93.44 92 VAL A C 1
ATOM 704 O O . VAL A 1 92 ? 7.732 3.848 -5.924 1.00 93.44 92 VAL A O 1
ATOM 707 N N . PRO A 1 93 ? 9.690 4.792 -5.363 1.00 91.31 93 PRO A N 1
ATOM 708 C CA . PRO A 1 93 ? 10.135 4.948 -6.739 1.00 91.31 93 PRO A CA 1
ATOM 709 C C . PRO A 1 93 ? 10.469 3.590 -7.363 1.00 91.31 93 PRO A C 1
ATOM 711 O O . PRO A 1 93 ? 11.031 2.709 -6.700 1.00 91.31 93 PRO A O 1
ATOM 714 N N . VAL A 1 94 ? 10.166 3.451 -8.650 1.00 88.00 94 VAL A N 1
ATOM 715 C CA . VAL A 1 94 ? 10.448 2.274 -9.472 1.00 88.00 94 VAL A CA 1
ATOM 716 C C . VAL A 1 94 ? 11.020 2.741 -10.807 1.00 88.00 94 VAL A C 1
ATOM 718 O O . VAL A 1 94 ? 10.382 3.488 -11.549 1.00 88.00 94 VAL A O 1
ATOM 721 N N . LEU A 1 95 ? 12.246 2.317 -11.108 1.00 83.56 95 LEU A N 1
ATOM 722 C CA . LEU A 1 95 ? 12.879 2.591 -12.397 1.00 83.56 95 LEU A CA 1
ATOM 723 C C . LEU A 1 95 ? 12.302 1.671 -13.477 1.00 83.56 95 LEU A C 1
ATOM 725 O O . LEU A 1 95 ? 11.843 0.569 -13.166 1.00 83.56 95 LEU A O 1
ATOM 729 N N . LEU A 1 96 ? 12.383 2.112 -14.732 1.00 79.88 96 LEU A N 1
ATOM 730 C CA . LEU A 1 96 ? 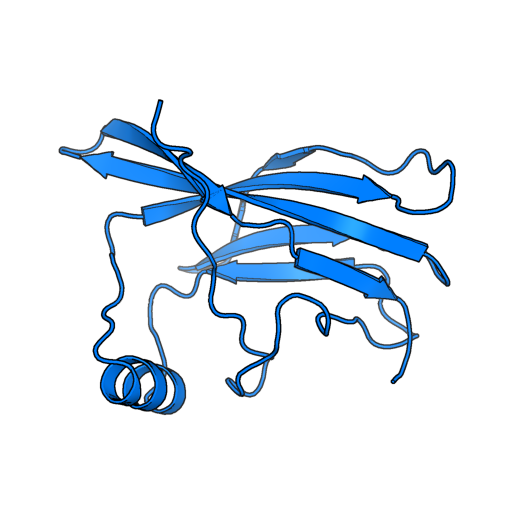12.015 1.305 -15.894 1.00 79.88 96 LEU A CA 1
ATOM 731 C C . LEU A 1 96 ? 12.724 -0.057 -15.852 1.00 79.88 96 LEU A C 1
ATOM 733 O O . LEU A 1 96 ? 13.895 -0.131 -15.470 1.00 79.88 96 LEU A O 1
ATOM 737 N N . ASP A 1 97 ? 11.993 -1.118 -16.195 1.00 79.12 97 ASP A N 1
ATOM 738 C CA . ASP A 1 97 ? 12.470 -2.508 -16.227 1.00 79.12 97 ASP A CA 1
ATOM 739 C C . ASP A 1 97 ? 13.007 -3.040 -14.886 1.00 79.12 97 ASP A C 1
ATOM 741 O O . ASP A 1 97 ? 13.711 -4.053 -14.831 1.00 79.12 97 ASP A O 1
ATOM 745 N N . THR A 1 98 ? 12.672 -2.381 -13.771 1.00 83.44 98 THR A N 1
ATOM 746 C CA . THR A 1 98 ? 13.029 -2.857 -12.432 1.00 83.44 98 THR A CA 1
ATOM 747 C C . THR A 1 98 ? 11.837 -3.429 -11.682 1.00 83.44 98 THR A C 1
ATOM 749 O O . THR A 1 98 ? 10.684 -3.034 -11.861 1.00 83.44 98 THR A O 1
ATOM 752 N N . ARG A 1 99 ? 12.150 -4.366 -10.784 1.00 88.62 99 ARG A N 1
ATOM 753 C CA . ARG A 1 99 ? 11.220 -4.916 -9.799 1.00 88.62 99 ARG A CA 1
ATOM 754 C C . ARG A 1 99 ? 11.747 -4.631 -8.407 1.00 88.62 99 ARG A C 1
ATOM 756 O O . ARG A 1 99 ? 12.964 -4.676 -8.184 1.00 88.62 99 ARG A O 1
ATOM 763 N N . ARG A 1 100 ? 10.859 -4.348 -7.462 1.00 91.06 100 ARG A N 1
ATOM 764 C CA . ARG A 1 100 ? 11.230 -4.131 -6.065 1.00 91.06 100 ARG A CA 1
ATOM 765 C C . ARG A 1 100 ? 10.350 -4.962 -5.149 1.00 91.06 100 ARG A C 1
ATOM 767 O O . ARG A 1 100 ? 9.139 -4.872 -5.245 1.00 91.06 100 ARG A O 1
ATOM 774 N N . GLY A 1 101 ? 10.967 -5.703 -4.237 1.00 91.62 101 GLY A N 1
ATOM 775 C CA . GLY A 1 101 ? 10.264 -6.249 -3.080 1.00 91.62 101 GLY A CA 1
ATOM 776 C C . GLY A 1 101 ? 10.095 -5.135 -2.054 1.00 91.62 101 GLY A C 1
ATOM 777 O O . GLY A 1 101 ? 11.056 -4.398 -1.793 1.00 91.62 101 GLY A O 1
ATOM 778 N N . VAL A 1 102 ? 8.892 -4.974 -1.519 1.00 93.31 102 VAL A N 1
ATOM 779 C CA . VAL A 1 102 ? 8.539 -3.914 -0.571 1.00 93.31 102 VAL A CA 1
ATOM 780 C C . VAL A 1 102 ? 7.970 -4.550 0.683 1.00 93.31 102 VAL A C 1
ATOM 782 O O . VAL A 1 102 ? 7.036 -5.313 0.592 1.00 93.31 102 VAL A O 1
ATOM 785 N N . VAL A 1 103 ? 8.474 -4.192 1.856 1.00 93.00 103 VAL A N 1
ATOM 786 C CA . VAL A 1 103 ? 7.868 -4.520 3.149 1.00 93.00 103 VAL A CA 1
ATOM 787 C C . VAL A 1 103 ? 7.128 -3.277 3.617 1.00 93.00 103 VAL A C 1
ATOM 789 O O . VAL A 1 103 ? 7.768 -2.247 3.846 1.00 93.00 103 VAL A O 1
ATOM 792 N N . LEU A 1 104 ? 5.810 -3.347 3.793 1.00 94.50 104 LEU A N 1
ATOM 793 C CA . LEU A 1 104 ? 5.074 -2.291 4.484 1.00 94.50 104 LEU A CA 1
ATOM 794 C C . LEU A 1 104 ? 5.115 -2.564 5.987 1.00 94.50 104 LEU A C 1
ATOM 796 O O . LEU A 1 104 ? 4.959 -3.694 6.442 1.00 94.50 104 LEU A O 1
ATOM 800 N N . ILE A 1 105 ? 5.346 -1.516 6.766 1.00 94.25 105 ILE A N 1
ATOM 801 C CA . ILE A 1 105 ? 5.431 -1.577 8.219 1.00 94.25 105 ILE A CA 1
ATOM 802 C C . ILE A 1 105 ? 4.285 -0.748 8.770 1.00 94.25 105 ILE A C 1
ATOM 804 O O . ILE A 1 105 ? 4.180 0.448 8.498 1.00 94.25 105 ILE A O 1
ATOM 808 N N . PHE A 1 106 ? 3.451 -1.381 9.580 1.00 93.12 106 PHE A N 1
ATOM 809 C CA . PHE A 1 106 ? 2.350 -0.757 10.287 1.00 93.12 106 PHE A CA 1
ATOM 810 C C . PHE A 1 106 ? 2.655 -0.676 11.779 1.00 93.12 106 PHE A C 1
ATOM 812 O O . PHE A 1 106 ? 3.295 -1.560 12.350 1.00 93.12 106 PHE A O 1
ATOM 819 N N . SER A 1 107 ? 2.168 0.376 12.424 1.00 92.81 107 SER A N 1
ATOM 820 C CA . SER A 1 107 ? 2.178 0.520 13.874 1.00 92.81 107 SER A CA 1
ATOM 821 C C . SER A 1 107 ? 0.783 0.249 14.424 1.00 92.81 107 SER A C 1
ATOM 823 O O . SER A 1 107 ? -0.194 0.831 13.950 1.00 92.81 107 SER A O 1
ATOM 825 N N . LYS A 1 108 ? 0.684 -0.640 15.413 1.00 91.56 108 LYS A N 1
ATOM 826 C CA . LYS A 1 108 ? -0.530 -0.832 16.202 1.00 91.56 108 LYS A CA 1
ATOM 827 C C . LYS A 1 108 ? -0.448 0.037 17.447 1.00 91.56 108 LYS A C 1
ATOM 829 O O . LYS A 1 108 ? 0.526 -0.046 18.200 1.00 91.56 108 LYS A O 1
ATOM 834 N N . GLN A 1 109 ? -1.453 0.879 17.630 1.00 88.00 109 GLN A N 1
ATOM 835 C CA . GLN A 1 109 ? -1.544 1.812 18.743 1.00 88.00 109 GLN A CA 1
ATOM 836 C C . GLN A 1 109 ? -2.451 1.239 19.837 1.00 88.00 109 GLN A C 1
ATOM 838 O O . GLN A 1 109 ? -3.561 0.794 19.555 1.00 88.00 109 GLN A O 1
ATOM 843 N N . ALA A 1 110 ? -2.010 1.308 21.090 1.00 84.94 110 ALA A N 1
ATOM 844 C CA . ALA A 1 110 ? -2.827 1.027 22.265 1.00 84.94 110 ALA A CA 1
ATOM 845 C C . ALA A 1 110 ? -2.672 2.184 23.257 1.00 84.94 110 ALA A C 1
ATOM 847 O O . ALA A 1 110 ? -1.558 2.595 23.574 1.00 84.94 110 ALA A O 1
ATOM 848 N N . ASN A 1 111 ? -3.789 2.746 23.731 1.00 82.00 111 ASN A N 1
ATOM 849 C CA . ASN A 1 111 ? -3.800 3.875 24.675 1.00 82.00 111 ASN A CA 1
ATOM 850 C C . ASN A 1 111 ? -2.956 5.090 24.224 1.00 82.00 111 ASN A C 1
ATOM 852 O O . ASN A 1 111 ? -2.335 5.763 25.044 1.00 82.00 111 ASN A O 1
ATOM 856 N N . GLY A 1 112 ? -2.914 5.365 22.915 1.00 74.19 112 GLY A N 1
ATOM 857 C CA . GLY A 1 112 ? -2.155 6.486 22.345 1.00 74.19 112 GLY A CA 1
ATOM 858 C C . GLY A 1 112 ? -0.639 6.271 22.264 1.00 74.19 112 GLY A C 1
ATOM 859 O O . GLY A 1 112 ? 0.085 7.228 22.001 1.00 74.19 112 GLY A O 1
ATOM 860 N N . GLN A 1 113 ? -0.152 5.046 22.489 1.00 79.81 113 GLN A N 1
ATOM 861 C CA . GLN A 1 113 ? 1.252 4.676 22.309 1.00 79.81 113 GLN A CA 1
ATOM 862 C C . GLN A 1 113 ? 1.406 3.515 21.324 1.00 79.81 113 GLN A C 1
ATOM 864 O O . GLN A 1 113 ? 0.546 2.635 21.236 1.00 79.81 113 GLN A O 1
ATOM 869 N N . THR A 1 114 ? 2.537 3.491 20.611 1.00 82.81 114 THR A N 1
ATOM 870 C CA . THR A 1 114 ? 2.890 2.376 19.727 1.00 82.81 114 THR A CA 1
ATOM 871 C C . THR A 1 114 ? 3.176 1.140 20.569 1.00 82.81 114 THR A C 1
ATOM 873 O O . THR A 1 114 ? 4.186 1.082 21.267 1.00 82.81 114 THR A O 1
ATOM 876 N N . GLU A 1 115 ? 2.307 0.141 20.476 1.00 87.12 115 GLU A N 1
ATOM 877 C CA . GLU A 1 115 ? 2.454 -1.129 21.187 1.00 87.12 115 GLU A CA 1
ATOM 878 C C . GLU A 1 115 ? 3.318 -2.110 20.385 1.00 87.12 115 GLU A C 1
ATOM 880 O O . GLU A 1 115 ? 4.158 -2.822 20.936 1.00 87.12 115 GLU A O 1
ATOM 885 N N . ARG A 1 116 ? 3.113 -2.159 19.062 1.00 87.62 116 ARG A N 1
ATOM 886 C CA . ARG A 1 116 ? 3.718 -3.178 18.195 1.00 87.62 116 ARG A CA 1
ATOM 887 C C . ARG A 1 116 ? 3.915 -2.678 16.770 1.00 87.62 116 ARG A C 1
ATOM 889 O O . ARG A 1 116 ? 3.085 -1.943 16.242 1.00 87.62 116 ARG A O 1
ATOM 896 N N . LEU A 1 117 ? 4.981 -3.161 16.130 1.00 89.31 117 LEU A N 1
ATOM 897 C CA . LEU A 1 117 ? 5.172 -3.071 14.684 1.00 89.31 117 LEU A CA 1
ATOM 898 C C . LEU A 1 117 ? 4.764 -4.384 14.002 1.00 89.31 117 LEU A C 1
ATOM 900 O O . LEU A 1 117 ? 5.103 -5.479 14.469 1.00 89.31 117 LEU A O 1
ATOM 904 N N . ILE A 1 118 ? 4.031 -4.248 12.902 1.00 89.88 118 ILE A N 1
ATOM 905 C CA . ILE A 1 118 ? 3.523 -5.327 12.057 1.00 89.88 118 ILE A CA 1
ATOM 906 C C . ILE A 1 118 ? 4.144 -5.134 10.677 1.00 89.88 118 ILE A C 1
ATOM 908 O O . ILE A 1 118 ? 4.001 -4.065 10.090 1.00 89.88 118 ILE A O 1
ATOM 912 N N . ALA A 1 119 ? 4.846 -6.142 10.177 1.00 87.88 119 ALA A N 1
ATOM 913 C CA . ALA A 1 119 ? 5.376 -6.133 8.820 1.00 87.88 119 ALA A CA 1
ATOM 914 C C . ALA A 1 119 ? 4.415 -6.884 7.895 1.00 87.88 119 ALA A C 1
ATOM 916 O O . ALA A 1 119 ? 3.715 -7.803 8.329 1.00 87.88 119 ALA A O 1
ATOM 917 N N . THR A 1 120 ? 4.374 -6.512 6.623 1.00 86.19 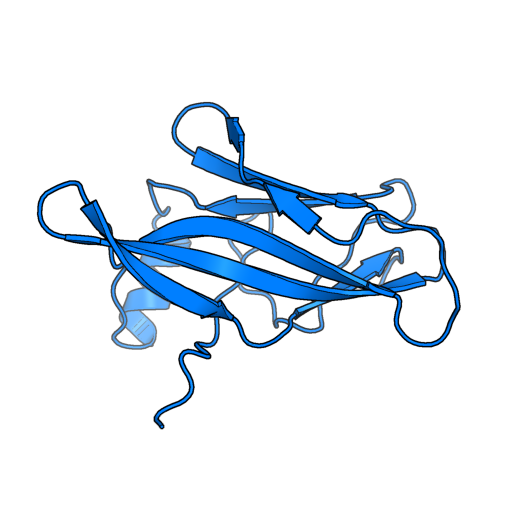120 THR A N 1
ATOM 918 C CA . THR A 1 120 ? 3.656 -7.302 5.623 1.00 86.19 120 THR A CA 1
ATOM 919 C C . THR A 1 120 ? 4.515 -8.426 5.085 1.00 86.19 120 THR A C 1
ATOM 921 O O . THR A 1 120 ? 5.739 -8.385 5.199 1.00 86.19 120 THR A O 1
ATOM 924 N N . ALA A 1 121 ? 3.873 -9.413 4.459 1.00 81.25 121 ALA A N 1
ATOM 925 C CA . ALA A 1 121 ? 4.560 -10.175 3.419 1.00 81.25 121 ALA A CA 1
ATOM 926 C C . ALA A 1 121 ? 5.019 -9.196 2.327 1.00 81.25 121 ALA A C 1
ATOM 928 O O . ALA A 1 121 ? 4.345 -8.186 2.127 1.00 81.25 121 ALA A O 1
ATOM 929 N N . ASP A 1 122 ? 6.152 -9.452 1.682 1.00 79.88 122 ASP A N 1
ATOM 930 C CA . ASP A 1 122 ? 6.775 -8.517 0.743 1.00 79.88 122 ASP A CA 1
ATOM 931 C C . ASP A 1 122 ? 5.983 -8.452 -0.585 1.00 79.88 122 ASP A C 1
ATOM 933 O O . ASP A 1 122 ? 6.185 -9.349 -1.403 1.00 79.88 122 ASP A O 1
ATOM 937 N N . PRO A 1 123 ? 5.113 -7.455 -0.884 1.00 82.56 123 PRO A N 1
ATOM 938 C CA . PRO A 1 123 ? 4.641 -7.268 -2.253 1.00 82.56 123 PRO A CA 1
ATOM 939 C C . PRO A 1 123 ? 5.800 -6.983 -3.206 1.00 82.56 123 PRO A C 1
ATOM 941 O O . PRO A 1 123 ? 6.744 -6.249 -2.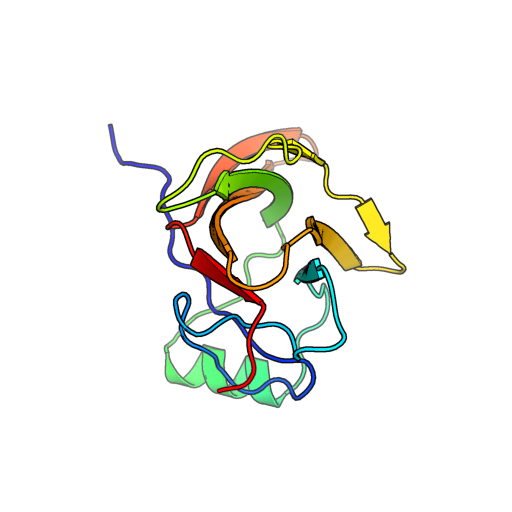882 1.00 82.56 123 PRO A O 1
ATOM 944 N N . GLU A 1 124 ? 5.685 -7.496 -4.426 1.00 84.56 124 GLU A N 1
ATOM 945 C CA . GLU A 1 124 ? 6.539 -7.086 -5.528 1.00 84.56 124 GLU A CA 1
ATOM 946 C C . GLU A 1 124 ? 5.885 -5.946 -6.309 1.00 84.56 124 GLU A C 1
ATOM 948 O O . GLU A 1 124 ? 4.797 -6.088 -6.856 1.00 84.56 124 GLU A O 1
ATOM 953 N N . ILE A 1 125 ? 6.593 -4.821 -6.420 1.00 84.81 125 ILE A N 1
ATOM 954 C CA . ILE A 1 125 ? 6.206 -3.715 -7.294 1.00 84.81 125 ILE A CA 1
ATOM 955 C C . ILE A 1 125 ? 7.065 -3.653 -8.548 1.00 84.81 125 ILE A C 1
ATOM 957 O O . ILE A 1 125 ? 8.274 -3.916 -8.505 1.00 84.81 125 ILE A O 1
ATOM 961 N N . ARG A 1 126 ? 6.455 -3.273 -9.671 1.00 82.69 126 ARG A N 1
ATOM 962 C CA . ARG A 1 126 ? 7.117 -3.257 -10.983 1.00 82.69 126 ARG A CA 1
ATOM 963 C C . ARG A 1 126 ? 6.763 -2.003 -11.772 1.00 82.69 126 ARG A C 1
ATOM 965 O O . ARG A 1 126 ? 5.688 -1.437 -11.595 1.00 82.69 126 ARG A O 1
ATOM 972 N N . ASN A 1 127 ? 7.677 -1.595 -12.646 1.00 75.81 127 ASN A N 1
ATOM 973 C CA . ASN A 1 127 ? 7.395 -0.608 -13.679 1.00 75.81 127 ASN A CA 1
ATOM 974 C C . ASN A 1 127 ? 7.244 -1.348 -15.009 1.00 75.81 127 ASN A C 1
ATOM 976 O O . ASN A 1 127 ? 8.222 -1.908 -15.506 1.00 75.81 127 ASN A O 1
ATOM 980 N N . GLY A 1 128 ? 6.020 -1.417 -15.530 1.00 59.59 128 GLY A N 1
ATOM 981 C CA . GLY A 1 128 ? 5.732 -2.088 -16.790 1.00 59.59 128 GLY A CA 1
ATOM 982 C C . GLY A 1 128 ? 4.235 -2.190 -17.047 1.00 59.59 128 GLY A C 1
ATOM 983 O O . GLY A 1 128 ? 3.459 -2.474 -16.138 1.00 59.59 128 GLY A O 1
ATOM 984 N N . SER A 1 129 ? 3.832 -1.977 -18.299 1.00 48.81 129 SER A N 1
ATOM 985 C CA . SER A 1 129 ? 2.496 -2.355 -18.752 1.00 48.81 129 SER A CA 1
ATOM 986 C C . SER A 1 129 ? 2.390 -3.876 -18.741 1.00 48.81 129 SER A C 1
ATOM 988 O O . SER A 1 129 ? 3.297 -4.555 -19.228 1.00 48.81 129 SER A O 1
ATOM 990 N N . SER A 1 130 ? 1.291 -4.379 -18.186 1.00 48.31 130 SER A N 1
ATOM 991 C CA . SER A 1 130 ? 0.826 -5.751 -18.401 1.00 48.31 130 SER A CA 1
ATOM 992 C C . SER A 1 130 ? 0.710 -6.074 -19.891 1.00 48.31 130 SER A C 1
ATOM 994 O O . SER A 1 130 ? 0.436 -5.140 -20.683 1.00 48.31 130 SER A O 1
#

Radius of gyration: 15.09 Å; chains: 1; bounding box: 41×31×43 Å

Foldseek 3Di:
DPALAAADWDAPPVRHTDDLQRAEDELVDFKDKDKDDLDDDPSNVVVCVVVVHDDDNQKAFAKKAKDKPPDDDPADGIWGWDDDPNITMTIGGADAPIKMWMKTWIFGDDPNDGPDIHIYHTRIYHYYDD

Secondary structure (DSSP, 8-state):
----EEPPPEE-TT--EE-TT-EEE-TT--EEEEEE-SS--HHHHHHHHHTT----TTEEEEEEEEEEESS------EEE-EEETTEEEEEEE--TT-EEEEEEEEEEEETTEEEEEEEEP--EEEES--

Sequence (130 aa):
MHENIVPCAYFNSLYQYIEADDIATDVNSNSITFVQSPVLPDLVQDWLNSYNREQDPTVTLFAAVAKTLGGGAGMPRLFESVVAGDARCITVPVLLDTRRGVVLIFSKQANGQTERLIATADPEIRNGSS